Protein AF-A0AAN0VH81-F1 (afdb_monomer_lite)

Radius of gyration: 12.45 Å; chains: 1; bounding box: 26×25×31 Å

Secondary structure (DSSP, 8-state):
---EEEEEEEEETTEEEEEEE---SSHHHHHHHHHHHTTSHHHHT-S---EEEEETTEEEEE-TTSTTHHHHHHHHHHHH-

Foldseek 3Di:
DDKAWPQFPDDDPNDTDTDIDDDDQDPVVVVVNLVVQCVPVVSVPHQADWEWDQHVNNIDIDCRPVPCPRVVRNVVVVVVD

InterPro domains:
  IPR001498 Impact, N-terminal [PF01205] (13-80)
  IPR020568 Ribosomal protein uS5 domain 2-type superfamily [SSF54211] (6-80)
  IPR036956 Impact, N-terminal domain superfamily [G3DSA:3.30.230.30] (1-81)

Structure (mmCIF, N/CA/C/O backbone):
data_AF-A0AAN0VH81-F1
#
_entry.id   AF-A0AAN0VH81-F1
#
loop_
_atom_site.group_PDB
_atom_site.id
_atom_site.type_symbol
_atom_site.label_atom_id
_atom_site.label_alt_id
_atom_site.label_comp_id
_atom_site.label_asym_id
_atom_site.label_entity_id
_atom_site.label_seq_id
_atom_site.pdbx_PDB_ins_code
_atom_site.Cartn_x
_atom_site.Cartn_y
_atom_site.Cartn_z
_atom_site.occupancy
_atom_site.B_iso_or_equiv
_atom_site.auth_seq_id
_atom_site.auth_comp_id
_atom_site.auth_asym_id
_atom_site.auth_atom_id
_atom_site.pdbx_PDB_model_num
ATOM 1 N N . MET A 1 1 ? -10.438 -14.983 0.178 1.00 76.25 1 MET A N 1
ATOM 2 C CA . MET A 1 1 ? -10.570 -13.512 0.101 1.00 76.25 1 MET A CA 1
ATOM 3 C C . MET A 1 1 ? -10.423 -13.098 -1.352 1.00 76.25 1 MET A C 1
ATOM 5 O O . MET A 1 1 ? -9.605 -13.704 -2.026 1.00 76.25 1 MET A O 1
ATOM 9 N N . ILE A 1 2 ? -11.221 -12.151 -1.851 1.00 86.69 2 ILE A N 1
ATOM 10 C CA . ILE A 1 2 ? -11.168 -11.721 -3.259 1.00 86.69 2 ILE A CA 1
ATOM 11 C C . ILE A 1 2 ? -10.641 -10.287 -3.306 1.00 86.69 2 ILE A C 1
ATOM 13 O O . ILE A 1 2 ? -11.316 -9.369 -2.840 1.00 86.69 2 ILE A O 1
ATOM 17 N N . VAL A 1 3 ? -9.443 -10.094 -3.863 1.00 94.94 3 VAL A N 1
ATOM 18 C CA . VAL A 1 3 ? -8.880 -8.759 -4.110 1.00 94.94 3 VAL A CA 1
ATOM 19 C C . VAL A 1 3 ? -9.437 -8.214 -5.421 1.00 94.94 3 VAL A C 1
ATOM 21 O O . VAL A 1 3 ? -9.158 -8.754 -6.496 1.00 94.94 3 VAL A O 1
ATOM 24 N N . ARG A 1 4 ? -10.210 -7.124 -5.354 1.00 96.81 4 ARG A N 1
ATOM 25 C CA . ARG A 1 4 ? -10.667 -6.420 -6.555 1.00 96.81 4 ARG A CA 1
ATOM 26 C C . ARG A 1 4 ? -9.488 -5.663 -7.148 1.00 96.81 4 ARG A C 1
ATOM 28 O O . ARG A 1 4 ? -8.817 -4.905 -6.456 1.00 96.81 4 ARG A O 1
ATOM 35 N N . LYS A 1 5 ? -9.256 -5.858 -8.441 1.00 96.25 5 LYS A N 1
ATOM 36 C CA . LYS A 1 5 ? -8.144 -5.275 -9.195 1.00 96.25 5 LYS A CA 1
ATOM 37 C C . LYS A 1 5 ? -8.724 -4.353 -10.261 1.00 96.25 5 LYS A C 1
ATOM 39 O O . LYS A 1 5 ? -9.407 -4.837 -11.157 1.00 96.25 5 LYS A O 1
ATOM 44 N N . LEU A 1 6 ? -8.459 -3.051 -10.176 1.00 96.38 6 LEU A N 1
ATOM 45 C CA . LEU A 1 6 ? -8.836 -2.091 -11.225 1.00 96.38 6 LEU A CA 1
ATOM 46 C C . LEU A 1 6 ? -7.829 -2.081 -12.385 1.00 96.38 6 LEU A C 1
ATOM 48 O O . LEU A 1 6 ? -8.100 -1.517 -13.438 1.00 96.38 6 LEU A O 1
ATOM 52 N N . GLY A 1 7 ? -6.679 -2.739 -12.207 1.00 95.94 7 GLY A N 1
ATOM 53 C CA . 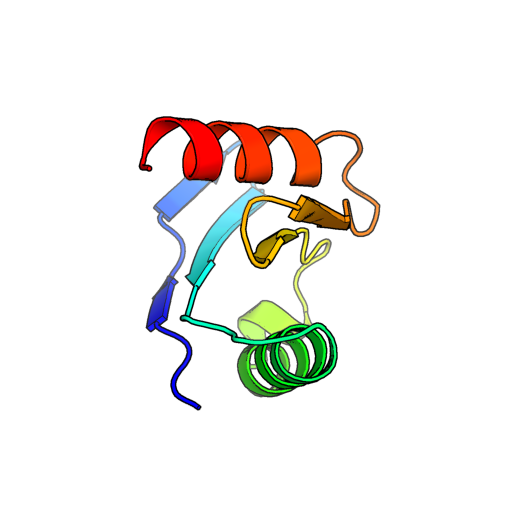GLY A 1 7 ? -5.594 -2.711 -13.183 1.00 95.94 7 GLY A CA 1
ATOM 54 C C . GLY A 1 7 ? -4.864 -1.371 -13.164 1.00 95.94 7 GLY A C 1
ATOM 55 O O . GLY A 1 7 ? -4.939 -0.643 -12.176 1.00 95.94 7 GLY A O 1
ATOM 56 N N . VAL A 1 8 ? -4.119 -1.085 -14.232 1.00 96.94 8 VAL A N 1
ATOM 57 C CA . VAL A 1 8 ? -3.413 0.192 -14.406 1.00 96.94 8 VAL A CA 1
ATOM 58 C C . VAL A 1 8 ? -4.441 1.271 -14.726 1.00 96.94 8 VAL A C 1
ATOM 60 O O . VAL A 1 8 ? -5.102 1.187 -15.756 1.00 96.94 8 VAL A O 1
ATOM 63 N N . ILE A 1 9 ? -4.563 2.267 -13.852 1.00 96.75 9 ILE A N 1
ATOM 64 C CA . ILE A 1 9 ? -5.509 3.384 -14.014 1.00 96.75 9 ILE A CA 1
ATOM 65 C C . ILE A 1 9 ? -4.820 4.682 -14.442 1.00 96.75 9 ILE A C 1
ATOM 67 O O . ILE A 1 9 ? -5.471 5.593 -14.940 1.00 96.75 9 ILE A O 1
ATOM 71 N N . LEU A 1 10 ? -3.504 4.766 -14.241 1.00 95.56 10 LEU A N 1
ATOM 72 C CA . LEU A 1 10 ? -2.689 5.926 -14.567 1.00 95.56 10 LEU A CA 1
ATOM 73 C C . LEU A 1 10 ? -1.322 5.450 -15.056 1.00 95.56 10 LEU A C 1
ATOM 75 O O . LEU A 1 10 ? -0.745 4.501 -14.523 1.00 95.56 10 LEU A O 1
ATOM 79 N N . SER A 1 11 ? -0.803 6.124 -16.074 1.00 96.94 11 SER A N 1
ATOM 80 C CA . SER A 1 11 ? 0.601 6.036 -16.466 1.00 96.94 11 SER A CA 1
ATOM 81 C C . SER A 1 11 ? 1.184 7.441 -16.456 1.00 96.94 11 SER A C 1
ATOM 83 O O . SER A 1 11 ? 0.582 8.345 -17.027 1.00 96.94 11 SER A O 1
ATOM 85 N N . ASP A 1 12 ? 2.334 7.617 -15.816 1.00 96.38 12 ASP A N 1
ATOM 86 C CA . ASP A 1 12 ? 3.030 8.901 -15.738 1.00 96.38 12 ASP A CA 1
ATOM 87 C C . ASP A 1 12 ? 4.531 8.678 -15.878 1.00 96.38 12 ASP A C 1
ATOM 89 O O . ASP A 1 12 ? 5.093 7.809 -15.217 1.00 96.38 12 ASP A O 1
ATOM 93 N N . ARG A 1 13 ? 5.176 9.431 -16.775 1.00 95.19 13 ARG A N 1
ATOM 94 C CA . ARG A 1 13 ? 6.636 9.397 -17.006 1.00 95.19 13 ARG A CA 1
ATOM 95 C C . ARG A 1 13 ? 7.240 7.981 -17.090 1.00 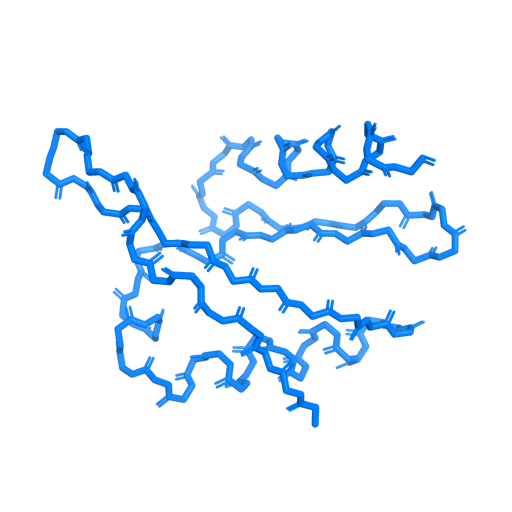95.19 13 ARG A C 1
ATOM 97 O O . ARG A 1 13 ? 8.331 7.726 -16.593 1.00 95.19 13 ARG A O 1
ATOM 104 N N . GLY A 1 14 ? 6.529 7.051 -17.731 1.00 93.62 14 GLY A N 1
ATOM 105 C CA . GLY A 1 14 ? 6.950 5.650 -17.888 1.00 93.62 14 GLY A CA 1
ATOM 106 C C . GLY A 1 14 ? 6.592 4.726 -16.716 1.00 93.62 14 GLY A C 1
ATOM 107 O O . GLY A 1 14 ? 6.582 3.507 -16.891 1.00 93.62 14 GLY A O 1
ATOM 108 N N . SER A 1 15 ? 6.212 5.277 -15.564 1.00 94.56 15 SER A N 1
ATOM 109 C CA . SER A 1 15 ? 5.646 4.535 -14.439 1.00 94.56 15 SER A CA 1
ATOM 110 C C . SER A 1 15 ? 4.187 4.168 -14.702 1.00 94.56 15 SER A C 1
ATOM 112 O O . SER A 1 15 ? 3.438 4.909 -15.343 1.00 94.56 15 SER A O 1
ATOM 114 N N . LYS A 1 16 ? 3.768 3.006 -14.192 1.00 96.69 16 LYS A N 1
ATOM 115 C CA . LYS A 1 16 ? 2.388 2.512 -14.273 1.00 96.69 16 LYS A CA 1
ATOM 116 C C . LYS A 1 16 ? 1.838 2.326 -12.869 1.00 96.69 16 LYS A C 1
ATOM 118 O O . LYS A 1 16 ? 2.419 1.585 -12.082 1.00 96.69 16 LYS A O 1
ATOM 123 N N . TYR A 1 17 ? 0.688 2.929 -12.604 1.00 96.62 17 TYR A N 1
ATOM 124 C CA . TYR A 1 17 ? 0.031 2.893 -11.306 1.00 96.62 17 TYR A CA 1
ATOM 125 C C . TYR A 1 17 ? -1.237 2.060 -11.404 1.00 96.62 17 TYR A C 1
ATOM 127 O O . TYR A 1 17 ? -2.156 2.373 -12.170 1.00 96.62 17 TYR A O 1
ATOM 135 N N . ALA A 1 18 ? -1.270 0.973 -10.637 1.00 97.62 18 ALA A N 1
ATOM 136 C CA . ALA A 1 18 ? -2.404 0.072 -10.577 1.00 97.62 18 ALA A CA 1
ATOM 137 C C . ALA A 1 18 ? -3.060 0.108 -9.199 1.00 97.62 18 ALA A C 1
ATOM 139 O O . ALA A 1 18 ? -2.370 0.099 -8.185 1.00 97.62 18 ALA A O 1
ATOM 140 N N . VAL A 1 19 ? -4.392 0.094 -9.168 1.00 97.62 19 VAL A N 1
ATOM 141 C CA . VAL A 1 19 ? -5.162 0.128 -7.917 1.00 97.62 19 VAL A CA 1
ATOM 142 C C . VAL A 1 19 ? -5.848 -1.209 -7.687 1.00 97.62 19 VAL A C 1
ATOM 144 O O . VAL A 1 19 ? -6.427 -1.806 -8.599 1.00 97.62 19 VAL A O 1
ATOM 147 N N . SER A 1 20 ? -5.761 -1.695 -6.453 1.00 97.56 20 SER A N 1
ATOM 148 C CA . SER A 1 20 ? -6.433 -2.906 -5.985 1.00 97.56 20 SER A CA 1
ATOM 149 C C . SER A 1 20 ? -6.891 -2.722 -4.540 1.00 97.56 20 SER A C 1
ATOM 151 O O . SER A 1 20 ? -6.311 -1.919 -3.815 1.00 97.56 20 SER A O 1
ATOM 153 N N . GLY A 1 21 ? -7.911 -3.465 -4.113 1.00 97.06 21 GLY A N 1
ATOM 154 C CA . GLY A 1 21 ? -8.402 -3.401 -2.738 1.00 97.06 21 GLY A CA 1
ATOM 155 C C . GLY A 1 21 ? -9.400 -4.501 -2.389 1.00 97.06 21 GLY A C 1
ATOM 156 O O . GLY A 1 21 ? -10.000 -5.132 -3.264 1.00 97.06 21 GLY A O 1
ATOM 157 N N . CYS A 1 22 ? -9.573 -4.734 -1.092 1.00 96.88 22 CYS A N 1
ATOM 158 C CA . CYS A 1 22 ? -10.587 -5.615 -0.520 1.00 96.88 22 CYS A CA 1
ATOM 159 C C . CYS A 1 22 ? -10.906 -5.189 0.916 1.00 96.88 22 CYS A C 1
ATOM 161 O O . CYS A 1 22 ? -10.168 -4.414 1.518 1.00 96.88 22 CYS A O 1
ATOM 163 N N . ARG A 1 23 ? -11.998 -5.724 1.467 1.00 95.69 23 ARG A N 1
ATOM 164 C CA . AR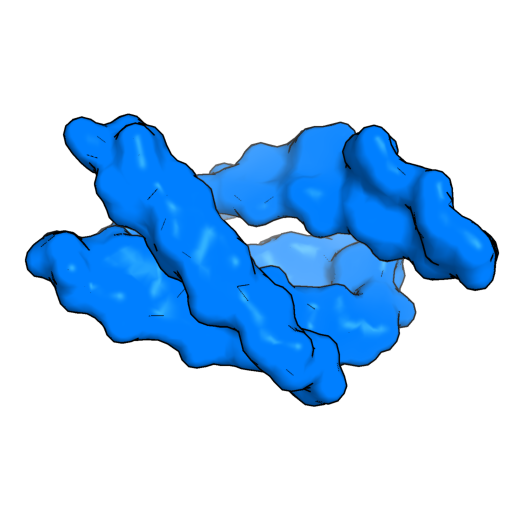G A 1 23 ? -12.272 -5.630 2.903 1.00 95.69 23 ARG A CA 1
ATOM 165 C C . ARG A 1 23 ? -11.346 -6.571 3.666 1.00 95.69 23 ARG A C 1
ATOM 167 O O . ARG A 1 23 ? -11.082 -7.676 3.192 1.00 95.69 23 ARG A O 1
ATOM 174 N N . VAL A 1 24 ? -10.902 -6.127 4.833 1.00 96.75 24 VAL A N 1
ATOM 175 C CA . VAL A 1 24 ? -10.091 -6.894 5.779 1.00 96.75 24 VAL A CA 1
ATOM 176 C C . VAL A 1 24 ? -10.561 -6.568 7.194 1.00 96.75 24 VAL A C 1
ATOM 178 O O . VAL A 1 24 ? -10.983 -5.443 7.445 1.00 96.75 24 VAL A O 1
ATOM 181 N N . ALA A 1 25 ? -10.524 -7.550 8.090 1.00 95.38 25 ALA A N 1
ATOM 182 C CA . ALA A 1 25 ? -10.932 -7.380 9.488 1.00 95.38 25 ALA A CA 1
ATOM 183 C C . ALA A 1 25 ? -9.748 -7.165 10.441 1.00 95.38 25 ALA A C 1
ATOM 185 O O . ALA A 1 25 ? -9.919 -6.686 11.553 1.00 95.38 25 ALA A O 1
ATOM 186 N N . ASP A 1 26 ? -8.541 -7.542 10.024 1.00 97.06 26 ASP A N 1
ATOM 187 C CA . ASP A 1 26 ? -7.363 -7.525 10.878 1.00 97.06 26 ASP A CA 1
ATOM 188 C C . ASP A 1 26 ? -6.078 -7.427 10.043 1.00 97.06 26 ASP A C 1
ATOM 190 O O . ASP A 1 26 ? -6.078 -7.475 8.805 1.00 97.06 26 ASP A O 1
ATOM 194 N N . ARG A 1 27 ? -4.946 -7.314 10.740 1.00 96.56 27 ARG A N 1
ATOM 195 C CA . ARG A 1 27 ? -3.627 -7.238 10.111 1.00 96.56 27 ARG A CA 1
ATOM 196 C C . ARG A 1 27 ? -3.235 -8.520 9.363 1.00 96.56 27 ARG A C 1
ATOM 198 O O . ARG A 1 27 ? -2.582 -8.426 8.325 1.00 96.56 27 ARG A O 1
ATOM 205 N N . ALA A 1 28 ? -3.630 -9.701 9.834 1.00 97.44 28 ALA A N 1
ATOM 206 C CA . ALA A 1 28 ? -3.303 -10.957 9.157 1.00 97.44 28 ALA A CA 1
ATOM 207 C C . ALA A 1 28 ? -3.999 -11.053 7.788 1.00 97.44 28 ALA A C 1
ATOM 209 O O . ALA A 1 28 ? -3.427 -11.570 6.826 1.00 97.44 28 ALA A O 1
ATOM 210 N N . GLN A 1 29 ? -5.204 -10.494 7.665 1.00 98.06 29 GLN A N 1
ATOM 211 C CA . GLN A 1 29 ? -5.918 -10.395 6.397 1.00 98.06 29 GLN A CA 1
ATOM 212 C C . GLN A 1 29 ? -5.285 -9.384 5.436 1.00 98.06 29 GLN A C 1
ATOM 214 O O . GLN A 1 29 ? -5.282 -9.636 4.233 1.00 98.06 29 GLN A O 1
ATOM 219 N N . VAL A 1 30 ? -4.679 -8.297 5.928 1.00 97.50 30 VAL A N 1
ATOM 220 C CA . VAL A 1 30 ? -3.856 -7.404 5.086 1.00 97.50 30 VAL A CA 1
ATOM 221 C C . VAL A 1 30 ? -2.695 -8.186 4.470 1.00 97.50 30 VAL A C 1
ATOM 223 O O . VAL A 1 30 ? -2.496 -8.159 3.254 1.00 97.50 30 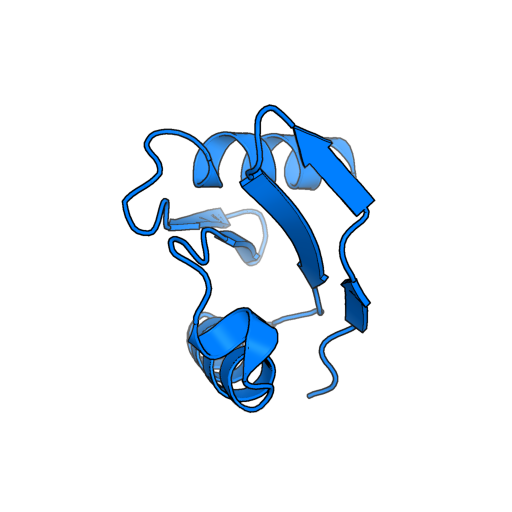VAL A O 1
ATOM 226 N N . ASP A 1 31 ? -1.970 -8.955 5.283 1.00 97.19 31 ASP A N 1
ATOM 227 C CA . ASP A 1 31 ? -0.854 -9.766 4.796 1.00 97.19 31 ASP A CA 1
ATOM 228 C C . ASP A 1 31 ? -1.334 -10.835 3.797 1.00 97.19 31 ASP A C 1
ATOM 230 O O . ASP A 1 31 ? -0.693 -11.069 2.768 1.00 97.19 31 ASP A O 1
ATOM 234 N N . ALA A 1 32 ? -2.493 -11.454 4.048 1.00 97.88 32 ALA A N 1
ATOM 235 C CA . ALA A 1 32 ? -3.126 -12.375 3.108 1.00 97.88 32 ALA A CA 1
ATOM 236 C C . ALA A 1 32 ? -3.513 -11.687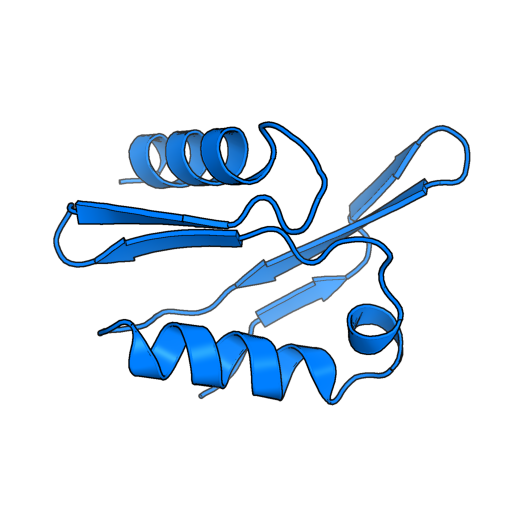 1.783 1.00 97.88 32 ALA A C 1
ATOM 238 O O . ALA A 1 32 ? -3.337 -12.287 0.721 1.00 97.88 32 ALA A O 1
ATOM 239 N N . ALA A 1 33 ? -3.979 -10.432 1.823 1.00 97.75 33 ALA A N 1
ATOM 240 C CA . ALA A 1 33 ? -4.356 -9.649 0.641 1.00 97.75 33 ALA A CA 1
ATOM 241 C C . ALA A 1 33 ? -3.153 -9.385 -0.246 1.00 97.75 33 ALA A C 1
ATOM 243 O O . ALA A 1 33 ? -3.204 -9.600 -1.455 1.00 97.75 33 ALA A O 1
ATOM 244 N N . LEU A 1 34 ? -2.051 -8.961 0.369 1.00 97.12 34 LEU A N 1
ATOM 245 C CA . LEU A 1 34 ? -0.805 -8.686 -0.331 1.00 97.12 34 LEU A CA 1
ATOM 246 C C . LEU A 1 34 ? -0.234 -9.962 -0.952 1.00 97.12 34 LEU A C 1
ATOM 248 O O . LEU A 1 34 ? 0.213 -9.935 -2.099 1.00 97.12 34 LEU A O 1
ATOM 252 N N . ARG A 1 35 ? -0.291 -11.095 -0.237 1.00 96.81 35 ARG A N 1
ATOM 253 C CA . ARG A 1 35 ? 0.125 -12.399 -0.780 1.00 96.81 35 ARG A CA 1
ATOM 254 C C . ARG A 1 35 ? -0.727 -12.809 -1.977 1.00 96.81 35 ARG A C 1
ATOM 256 O O . ARG A 1 35 ? -0.165 -13.221 -2.987 1.00 96.81 35 ARG A O 1
ATOM 26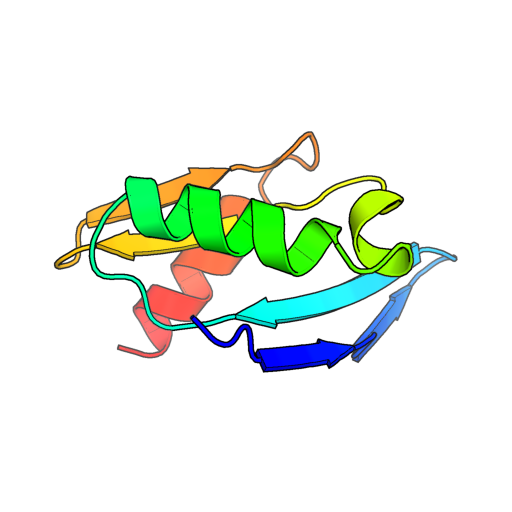3 N N . ASP A 1 36 ? -2.051 -12.689 -1.884 1.00 96.56 36 ASP A N 1
ATOM 264 C CA . ASP A 1 36 ? -2.965 -13.021 -2.983 1.00 96.56 36 ASP A CA 1
ATOM 265 C C . ASP A 1 36 ? -2.772 -12.100 -4.198 1.00 96.56 36 ASP A C 1
ATOM 267 O O . ASP A 1 36 ? -2.649 -12.567 -5.333 1.00 96.56 36 ASP A O 1
ATOM 271 N N . LEU A 1 37 ? -2.636 -10.791 -3.966 1.00 96.56 37 LEU A N 1
ATOM 272 C CA . LEU A 1 37 ? -2.359 -9.801 -5.005 1.00 96.56 37 LEU A CA 1
ATOM 273 C C . LEU A 1 37 ? -1.069 -10.140 -5.764 1.00 96.56 37 LEU A C 1
ATOM 275 O O . LEU A 1 37 ? -1.068 -10.174 -6.997 1.00 96.56 37 LEU A O 1
ATOM 279 N N . LYS A 1 38 ? -0.000 -10.475 -5.031 1.00 95.94 38 LYS A N 1
ATOM 280 C CA . LYS A 1 38 ? 1.316 -10.837 -5.577 1.00 95.94 38 LYS A CA 1
ATOM 281 C C . LYS A 1 38 ? 1.371 -12.235 -6.214 1.00 95.94 38 LYS A C 1
ATOM 283 O O . LYS A 1 38 ? 2.407 -12.591 -6.765 1.00 95.94 38 LYS A O 1
ATOM 288 N N . ARG A 1 39 ? 0.283 -13.020 -6.231 1.00 95.75 39 ARG A N 1
ATOM 289 C CA . ARG A 1 39 ? 0.205 -14.223 -7.091 1.00 95.75 39 ARG A CA 1
ATOM 290 C C . ARG A 1 39 ? 0.163 -13.864 -8.574 1.00 95.75 39 ARG A C 1
ATOM 292 O O . ARG A 1 39 ? 0.608 -14.645 -9.409 1.00 95.75 39 ARG A O 1
ATOM 299 N N . ASP A 1 40 ? -0.355 -12.684 -8.909 1.00 95.56 40 ASP A N 1
ATOM 300 C CA . ASP A 1 40 ? -0.294 -12.160 -10.268 1.00 95.56 40 ASP A CA 1
ATOM 301 C C . ASP A 1 40 ? 1.050 -11.442 -10.484 1.00 95.56 40 ASP A C 1
ATOM 303 O O . ASP A 1 40 ? 1.414 -10.486 -9.789 1.00 95.56 40 ASP A O 1
ATOM 307 N N . LYS A 1 41 ? 1.795 -11.935 -11.482 1.00 95.00 41 LYS A N 1
ATOM 308 C CA . LYS A 1 41 ? 3.174 -11.546 -11.799 1.00 95.00 41 LYS A CA 1
ATOM 309 C C . LYS A 1 41 ? 3.334 -10.044 -12.034 1.00 95.00 41 LYS A C 1
ATOM 311 O O . LYS A 1 41 ? 4.426 -9.528 -11.807 1.00 95.00 41 LYS A O 1
ATOM 316 N N . LYS A 1 42 ? 2.285 -9.339 -12.476 1.00 94.00 42 LYS A N 1
ATOM 317 C CA . LYS A 1 42 ? 2.358 -7.887 -12.703 1.00 94.00 42 LYS A CA 1
ATOM 318 C C . LYS A 1 42 ? 2.470 -7.089 -11.400 1.00 94.00 42 LYS A C 1
ATOM 320 O O . LYS A 1 42 ? 3.188 -6.099 -11.379 1.00 94.00 42 LYS A O 1
ATOM 325 N N . TYR A 1 43 ? 1.838 -7.547 -10.317 1.00 96.62 43 TYR A N 1
ATOM 326 C CA . TYR A 1 43 ? 1.957 -6.920 -8.993 1.00 96.62 43 TYR A CA 1
ATOM 327 C C . TYR A 1 43 ? 3.179 -7.436 -8.234 1.00 96.62 43 TYR A C 1
ATOM 329 O O . TYR A 1 43 ? 3.855 -6.674 -7.550 1.00 96.62 43 TYR A O 1
ATOM 337 N N . ALA A 1 44 ? 3.518 -8.718 -8.408 1.00 97.06 44 ALA A N 1
ATOM 338 C CA . ALA A 1 44 ? 4.727 -9.305 -7.825 1.00 97.06 44 ALA A CA 1
ATOM 339 C C . ALA A 1 44 ? 6.012 -8.579 -8.259 1.00 97.06 44 ALA A C 1
ATOM 341 O O . ALA A 1 44 ? 6.967 -8.509 -7.495 1.00 97.06 44 ALA A O 1
ATOM 342 N N . LYS A 1 45 ? 6.028 -8.063 -9.494 1.00 95.94 45 LYS A N 1
ATOM 343 C CA . LYS A 1 45 ? 7.155 -7.338 -10.095 1.00 95.94 45 LYS A CA 1
ATOM 344 C C . LYS A 1 45 ? 7.058 -5.815 -9.982 1.00 95.94 45 LYS A C 1
ATOM 346 O O . LYS A 1 45 ? 7.913 -5.133 -10.542 1.00 95.94 45 LYS A O 1
ATOM 351 N N . ALA A 1 46 ? 6.013 -5.281 -9.353 1.00 96.69 46 ALA A N 1
ATOM 352 C CA . ALA A 1 46 ? 5.903 -3.842 -9.161 1.00 96.69 46 ALA A CA 1
ATOM 353 C C . ALA A 1 46 ? 7.056 -3.348 -8.277 1.00 96.69 46 ALA A C 1
ATOM 355 O O . ALA A 1 46 ? 7.419 -4.025 -7.315 1.00 96.69 46 ALA A O 1
ATOM 356 N N . THR A 1 47 ? 7.614 -2.180 -8.603 1.00 97.12 47 THR A N 1
ATOM 357 C CA . THR A 1 47 ? 8.715 -1.570 -7.841 1.00 97.12 47 THR A CA 1
ATOM 358 C C . THR A 1 47 ? 8.313 -1.311 -6.391 1.00 97.12 47 THR A C 1
ATOM 360 O O . THR A 1 47 ? 9.104 -1.559 -5.488 1.00 97.12 47 THR A O 1
ATOM 363 N N . HIS A 1 48 ? 7.065 -0.880 -6.188 1.00 97.50 48 HIS A N 1
ATOM 364 C CA . HIS A 1 48 ? 6.459 -0.632 -4.886 1.00 97.50 48 HIS A CA 1
ATOM 365 C C . HIS A 1 48 ? 5.021 -1.172 -4.877 1.00 97.50 48 HIS A C 1
ATOM 367 O O . HIS A 1 48 ? 4.289 -1.079 -5.863 1.00 97.50 48 HIS A O 1
ATOM 373 N N . ASN A 1 49 ? 4.619 -1.758 -3.755 1.00 97.25 49 ASN A N 1
ATOM 374 C CA . ASN A 1 49 ? 3.268 -2.181 -3.406 1.00 97.25 49 ASN A CA 1
ATOM 375 C C . ASN A 1 49 ? 2.857 -1.487 -2.096 1.00 97.25 49 ASN A C 1
ATOM 377 O O . ASN A 1 49 ? 2.604 -2.141 -1.078 1.00 97.25 49 ASN A O 1
ATOM 381 N N . SER A 1 50 ? 2.828 -0.154 -2.119 1.00 98.25 50 SER A N 1
ATOM 382 C CA . SER A 1 50 ? 2.352 0.665 -1.002 1.00 98.25 50 SER A CA 1
ATOM 383 C C . SER A 1 50 ? 0.873 0.384 -0.716 1.00 98.25 50 SER A C 1
ATOM 385 O O . SER A 1 50 ? 0.090 0.098 -1.625 1.00 98.25 50 SER A O 1
ATOM 387 N N . TRP A 1 51 ? 0.473 0.460 0.551 1.00 98.50 51 TRP A N 1
ATOM 388 C CA . TRP A 1 51 ? -0.900 0.178 0.974 1.00 98.50 51 TRP A CA 1
ATOM 389 C C . TRP A 1 51 ? -1.295 0.989 2.208 1.00 98.50 51 TRP A C 1
ATOM 391 O O . TRP A 1 51 ? -0.445 1.455 2.967 1.00 98.50 51 TRP A O 1
ATOM 401 N N . GLY A 1 52 ? -2.604 1.119 2.412 1.00 98.25 52 GLY A N 1
ATOM 402 C CA . GLY A 1 52 ? -3.224 1.697 3.601 1.00 98.25 52 GLY A CA 1
ATOM 403 C C . GLY A 1 52 ? -4.519 0.957 3.932 1.00 98.25 52 GLY A C 1
ATOM 404 O O . GLY A 1 52 ? -5.136 0.360 3.048 1.00 98.25 52 GLY A O 1
ATOM 405 N N . VAL A 1 53 ? -4.904 0.962 5.203 1.00 98.25 53 VAL A N 1
ATOM 406 C CA . VAL A 1 53 ? -6.135 0.349 5.716 1.00 98.25 53 VAL A CA 1
ATOM 407 C C . VAL A 1 53 ? -6.585 1.085 6.977 1.00 98.25 53 VAL A C 1
ATOM 409 O O . VAL A 1 53 ? -5.747 1.563 7.742 1.00 98.25 53 VAL A O 1
ATOM 412 N N . LEU A 1 54 ? -7.895 1.129 7.203 1.00 97.25 54 LEU A N 1
ATOM 413 C CA . LEU A 1 54 ? -8.502 1.512 8.475 1.00 97.25 54 LEU A CA 1
ATOM 414 C C . LEU A 1 54 ? -9.047 0.239 9.134 1.00 97.25 54 LEU A C 1
ATOM 416 O O . LEU A 1 54 ? -9.922 -0.415 8.568 1.00 97.25 54 LEU A O 1
ATOM 420 N N . LEU A 1 55 ? -8.491 -0.149 10.281 1.00 95.94 55 LEU A N 1
ATOM 421 C CA . LEU A 1 55 ? -8.985 -1.267 11.091 1.00 95.94 55 LEU A CA 1
ATOM 422 C C . LEU A 1 55 ? -9.705 -0.688 12.300 1.00 95.94 55 LEU A C 1
ATOM 424 O O . LEU A 1 55 ? -9.050 -0.128 13.174 1.00 95.94 55 LEU A O 1
ATOM 428 N N . ASP A 1 56 ? -11.033 -0.773 12.322 1.00 92.06 56 ASP A N 1
ATOM 429 C CA . ASP A 1 56 ? -11.866 -0.151 13.361 1.00 92.06 56 ASP A CA 1
ATOM 430 C C . ASP A 1 56 ? -11.500 1.332 13.592 1.00 92.06 56 ASP A C 1
ATOM 432 O O . ASP A 1 56 ? -11.330 1.793 14.720 1.00 92.06 56 ASP A O 1
ATOM 436 N N . GLY A 1 57 ? -11.292 2.074 12.498 1.00 91.38 57 GLY A N 1
ATOM 437 C CA . GLY A 1 57 ? -10.866 3.480 12.515 1.00 91.38 57 GLY A CA 1
ATOM 438 C C . GLY A 1 57 ? -9.377 3.709 12.812 1.00 91.38 57 GLY A C 1
ATOM 439 O O . GLY A 1 57 ? -8.900 4.836 12.708 1.00 91.38 57 GLY A O 1
ATOM 440 N N . VAL A 1 58 ? -8.605 2.668 13.140 1.00 95.56 58 VAL A N 1
ATOM 441 C CA . VAL A 1 58 ? -7.160 2.777 13.382 1.00 95.56 58 VAL A CA 1
ATOM 442 C C . VAL A 1 58 ? -6.391 2.657 12.060 1.00 95.56 58 VAL A C 1
ATOM 444 O O . VAL A 1 58 ? -6.449 1.609 11.406 1.00 95.56 58 VAL A O 1
ATOM 447 N N . PRO A 1 59 ? -5.628 3.688 11.652 1.00 97.31 59 PRO A N 1
ATOM 448 C CA . PRO A 1 59 ? -4.896 3.663 10.396 1.00 97.31 59 PRO A CA 1
ATOM 449 C C . PRO A 1 59 ? -3.624 2.817 10.477 1.00 97.31 59 PRO A C 1
ATOM 451 O O . PRO A 1 59 ? -2.779 3.009 11.352 1.00 97.31 59 PRO A O 1
ATOM 454 N N . LEU A 1 60 ? -3.427 1.940 9.492 1.00 98.19 60 LEU A N 1
ATOM 455 C CA . LEU A 1 60 ? -2.158 1.257 9.234 1.00 98.19 60 LEU A CA 1
ATOM 456 C C . LEU A 1 60 ? -1.756 1.435 7.771 1.00 98.19 60 LEU A C 1
ATOM 458 O O . LEU A 1 60 ? -2.599 1.452 6.876 1.00 98.19 60 LEU A O 1
ATOM 462 N N . LYS A 1 61 ? -0.451 1.530 7.512 1.00 98.19 61 LYS A N 1
ATOM 463 C CA . LYS A 1 61 ? 0.077 1.702 6.156 1.00 98.19 61 LYS A CA 1
ATOM 464 C C . LYS A 1 61 ? 1.458 1.089 5.970 1.00 98.19 61 LYS A C 1
ATOM 466 O O . LYS A 1 61 ? 2.187 0.866 6.935 1.00 98.19 61 LYS A O 1
ATOM 471 N N . SER A 1 62 ? 1.849 0.947 4.709 1.00 98.38 62 SER A N 1
ATOM 472 C CA . SER A 1 62 ? 3.240 0.804 4.286 1.00 98.38 62 SER A CA 1
ATOM 473 C C . SER A 1 62 ? 3.480 1.621 3.026 1.00 98.38 62 SER A C 1
ATOM 475 O O . SER A 1 62 ? 2.666 1.609 2.105 1.00 98.38 62 SER A O 1
ATOM 477 N N . ASP A 1 63 ? 4.628 2.284 2.973 1.00 98.12 63 ASP A N 1
ATOM 478 C CA . ASP A 1 63 ? 5.069 3.021 1.790 1.00 98.12 63 ASP A CA 1
ATOM 479 C C . ASP A 1 63 ? 5.801 2.099 0.794 1.00 98.12 63 ASP A C 1
ATOM 481 O O . ASP A 1 63 ? 5.925 2.438 -0.374 1.00 98.12 63 ASP A O 1
ATOM 485 N N . ASP A 1 64 ? 6.256 0.915 1.226 1.00 96.94 64 ASP A N 1
ATOM 486 C CA . ASP A 1 64 ? 7.034 -0.050 0.420 1.00 96.94 64 ASP A CA 1
ATOM 487 C C . ASP A 1 64 ? 8.223 0.573 -0.341 1.00 96.94 64 ASP A C 1
ATOM 489 O O . ASP A 1 64 ? 8.578 0.133 -1.428 1.00 96.94 64 ASP A O 1
ATOM 493 N N . GLY A 1 65 ? 8.835 1.620 0.222 1.00 96.12 65 GLY A N 1
ATOM 494 C CA . GLY A 1 65 ? 9.938 2.370 -0.390 1.00 96.12 65 GLY A CA 1
ATOM 495 C C . GLY A 1 65 ? 9.518 3.614 -1.185 1.00 96.12 65 GLY A C 1
ATOM 496 O O . GLY A 1 65 ? 10.376 4.441 -1.479 1.00 96.12 65 GLY A O 1
ATOM 497 N N . GLU A 1 66 ? 8.225 3.805 -1.465 1.00 94.19 66 GLU A N 1
ATOM 498 C CA . GLU A 1 66 ? 7.679 5.023 -2.078 1.00 94.19 66 GLU A CA 1
ATOM 499 C C . GLU A 1 66 ? 7.187 5.990 -0.993 1.00 94.19 66 GLU A C 1
ATOM 501 O O . GLU A 1 66 ? 6.025 5.974 -0.574 1.00 94.19 66 GLU A O 1
ATOM 506 N N . SER A 1 67 ? 8.108 6.815 -0.489 1.00 97.31 67 SER A N 1
ATOM 507 C CA . SER A 1 67 ? 7.868 7.738 0.625 1.00 97.31 67 SER A CA 1
ATOM 508 C C . SER A 1 67 ? 6.566 8.531 0.476 1.00 97.31 67 SER A C 1
ATOM 510 O O . SER A 1 67 ? 6.380 9.285 -0.476 1.00 97.31 67 SER A O 1
ATOM 512 N N . GLY A 1 68 ? 5.676 8.397 1.462 1.00 97.00 68 GLY A N 1
ATOM 513 C CA . GLY A 1 68 ? 4.421 9.144 1.537 1.00 97.00 68 GLY A CA 1
ATOM 514 C C . GLY A 1 68 ? 3.224 8.497 0.835 1.00 97.00 68 GLY A C 1
ATOM 515 O O . GLY A 1 68 ? 2.092 8.878 1.144 1.00 97.00 68 GLY A O 1
ATOM 516 N N . ALA A 1 69 ? 3.417 7.491 -0.025 1.00 97.38 69 ALA A N 1
ATOM 517 C CA . ALA A 1 69 ? 2.321 6.860 -0.764 1.00 97.38 69 ALA A CA 1
ATOM 518 C C . ALA A 1 69 ? 1.252 6.254 0.162 1.00 97.38 69 ALA A C 1
ATOM 520 O O . ALA A 1 69 ? 0.055 6.475 -0.032 1.00 97.38 69 ALA A O 1
ATOM 521 N N . GLY A 1 70 ? 1.660 5.567 1.234 1.00 98.31 70 GLY A N 1
ATOM 522 C CA . GLY A 1 70 ? 0.723 4.976 2.187 1.00 98.31 70 GLY A CA 1
ATOM 523 C C . GLY A 1 70 ? -0.128 6.026 2.913 1.00 98.31 70 GLY A C 1
ATOM 524 O O . GLY A 1 70 ? -1.304 5.786 3.173 1.00 98.31 70 GLY A O 1
ATOM 525 N N . MET A 1 71 ? 0.428 7.213 3.201 1.00 98.06 71 MET A N 1
ATOM 526 C CA . MET A 1 71 ? -0.345 8.306 3.815 1.00 98.06 71 MET A CA 1
ATOM 527 C C . MET A 1 71 ? -1.398 8.864 2.864 1.00 98.06 71 MET A C 1
ATOM 529 O O . MET A 1 71 ? -2.487 9.220 3.305 1.00 98.06 71 MET A O 1
ATOM 533 N N . VAL A 1 72 ? -1.089 8.952 1.569 1.00 97.69 72 VAL A N 1
ATOM 534 C CA . VAL A 1 72 ? -2.065 9.386 0.561 1.00 97.69 72 VAL A CA 1
ATOM 535 C C . VAL A 1 72 ? -3.226 8.395 0.493 1.00 97.69 72 VAL A C 1
ATOM 537 O O . VAL A 1 72 ? -4.378 8.823 0.483 1.00 97.69 72 VAL A O 1
ATOM 540 N N . ILE A 1 73 ? -2.941 7.088 0.519 1.00 97.88 73 ILE A N 1
ATOM 541 C CA . ILE A 1 73 ? -3.975 6.044 0.527 1.00 97.88 73 ILE A CA 1
ATOM 542 C C . ILE A 1 73 ? -4.866 6.169 1.768 1.00 97.88 73 ILE A C 1
ATOM 544 O O . ILE A 1 73 ? -6.086 6.177 1.625 1.00 97.88 73 ILE A O 1
ATOM 548 N N . LEU A 1 74 ? -4.283 6.325 2.964 1.00 98.06 74 LEU A N 1
ATOM 549 C CA . LEU A 1 74 ? -5.055 6.504 4.200 1.00 98.06 74 LEU A CA 1
ATOM 550 C C . LEU A 1 74 ? -6.002 7.702 4.128 1.00 98.06 74 LEU A C 1
ATOM 552 O O . LEU A 1 74 ? -7.190 7.538 4.370 1.00 98.06 74 LEU A O 1
ATOM 556 N N . ARG A 1 75 ? -5.514 8.867 3.687 1.00 97.88 75 ARG A N 1
ATOM 557 C CA . ARG A 1 75 ? -6.351 10.071 3.544 1.00 97.88 75 ARG A CA 1
ATOM 558 C C . ARG A 1 75 ? -7.532 9.862 2.600 1.00 97.88 75 ARG A C 1
ATOM 560 O O . ARG A 1 75 ? -8.580 10.475 2.779 1.00 97.88 75 ARG A O 1
ATOM 567 N N . MET A 1 76 ? -7.362 9.043 1.560 1.00 96.88 76 MET A N 1
ATOM 568 C CA . MET A 1 76 ? -8.461 8.716 0.647 1.00 96.88 76 MET A CA 1
ATOM 569 C C . MET A 1 76 ? -9.476 7.768 1.287 1.00 96.88 76 MET A C 1
ATOM 571 O O . MET A 1 76 ? -10.664 7.918 1.021 1.00 96.88 76 MET A O 1
ATOM 575 N N . LEU A 1 77 ? -9.028 6.823 2.121 1.00 96.50 77 LEU A N 1
ATOM 576 C CA . LEU A 1 77 ? -9.918 5.945 2.884 1.00 96.50 77 LEU A CA 1
ATOM 577 C C . LEU A 1 77 ? -10.708 6.736 3.931 1.00 96.50 77 LEU A C 1
ATOM 579 O O . LEU A 1 77 ? -11.925 6.632 3.950 1.00 96.50 77 LEU A O 1
ATOM 583 N N . GLU A 1 78 ? -10.037 7.583 4.714 1.00 95.56 78 GLU A N 1
ATOM 584 C CA . GLU A 1 78 ? -10.661 8.440 5.737 1.00 95.56 78 GLU A CA 1
ATOM 585 C C . GLU A 1 78 ? -11.693 9.404 5.140 1.00 95.56 78 GLU A C 1
ATOM 587 O O . GLU A 1 78 ? -12.695 9.706 5.769 1.00 95.56 78 GLU A O 1
ATOM 592 N N . ARG A 1 79 ? -11.472 9.891 3.911 1.00 96.00 79 ARG A N 1
ATOM 593 C CA . ARG A 1 79 ? -12.436 10.754 3.209 1.00 96.00 79 ARG A CA 1
ATOM 594 C C . ARG A 1 79 ? -13.670 9.996 2.705 1.00 96.00 79 ARG A C 1
ATOM 596 O O . ARG A 1 79 ? -14.688 10.624 2.421 1.00 96.00 79 ARG A O 1
ATOM 603 N N . ALA A 1 80 ? -13.531 8.699 2.452 1.00 91.06 80 ALA A N 1
ATOM 604 C CA . ALA A 1 80 ? -14.589 7.868 1.889 1.00 91.06 80 ALA A CA 1
ATOM 605 C C . ALA A 1 80 ? -15.475 7.208 2.960 1.00 91.06 80 ALA A C 1
ATOM 607 O O . ALA A 1 80 ? -16.489 6.610 2.593 1.00 91.06 80 ALA A O 1
ATOM 608 N N . GLU A 1 81 ? -15.074 7.293 4.230 1.00 76.62 81 GLU A N 1
ATOM 609 C CA . GLU A 1 81 ? -15.860 6.925 5.415 1.00 76.62 81 GLU A CA 1
ATOM 610 C C . GLU A 1 81 ? -16.801 8.069 5.821 1.00 76.62 81 GLU A C 1
ATOM 612 O O . GLU A 1 81 ? -17.986 7.765 6.089 1.00 76.62 81 GLU A O 1
#

Organism: NCBI:txid666509

pLDDT: mean 95.96, std 3.6, range [76.25, 98.5]

Sequence (81 aa):
MIVRKLGVILSDRGSKYAVSGCRVADRAQVDAALRDLKRDKKYAKATHNSWGVLLDGVPLKSDDGESGAGMVILRMLERAE